Protein AF-A0A3M7P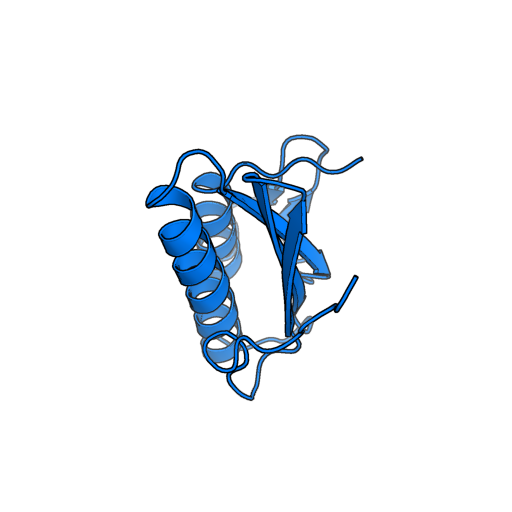Y59-F1 (afdb_monomer_lite)

Radius of gyration: 14.27 Å; chains: 1; bounding box: 36×23×37 Å

pLDDT: mean 80.13, std 15.94, range [32.03, 93.19]

InterPro domains:
  IPR036691 Endonuclease/exonuclease/phosphatase superfamily [G3DSA:3.60.10.10] (4-110)
  IPR036691 Endonuclease/exonuclease/phosphatase superfamily [SSF56219] (18-108)

Secondary structure (DSSP, 8-state):
-------TTT--TTSEEEEEEEEETTEEEEEEEEE--TT--HHHHHHHHHHHHHHHHHHHT-TTEEEEEEEE---TTEEEETTEEEESTT--HHHHHHHHHHTTS-----

Structure (mmCIF, N/CA/C/O backbone):
data_AF-A0A3M7PY59-F1
#
_entry.id   AF-A0A3M7PY59-F1
#
loop_
_atom_site.group_PDB
_atom_site.id
_atom_site.type_symbol
_atom_site.label_atom_id
_atom_site.label_alt_id
_atom_site.label_comp_id
_atom_site.label_asym_id
_atom_site.label_entity_id
_atom_site.label_seq_id
_atom_site.pdbx_PDB_ins_code
_atom_site.Cartn_x
_atom_site.Cartn_y
_atom_site.Cartn_z
_atom_site.occupancy
_atom_site.B_iso_or_equiv
_atom_site.auth_seq_id
_atom_site.auth_comp_id
_atom_site.auth_asym_id
_atom_site.auth_atom_id
_atom_site.pdbx_PDB_model_num
ATOM 1 N N . MET A 1 1 ? -17.083 -12.922 20.149 1.00 38.75 1 MET A N 1
ATOM 2 C CA . MET A 1 1 ? -16.761 -11.663 19.448 1.00 38.75 1 MET A CA 1
ATOM 3 C C . MET A 1 1 ? -16.833 -11.986 17.967 1.00 38.75 1 MET A C 1
ATOM 5 O O . MET A 1 1 ? -16.174 -12.931 17.554 1.00 38.75 1 MET A O 1
ATOM 9 N N . CYS A 1 2 ? -17.758 -11.371 17.233 1.00 36.16 2 CYS A N 1
ATOM 10 C CA . CYS A 1 2 ? -18.011 -11.713 15.833 1.00 36.16 2 CYS A CA 1
ATOM 11 C C . CYS A 1 2 ? -16.985 -10.976 14.964 1.00 36.16 2 CYS A C 1
ATOM 13 O O . CYS A 1 2 ? -16.895 -9.754 15.059 1.00 36.16 2 CYS A O 1
ATOM 15 N N . PHE A 1 3 ? -16.197 -11.704 14.174 1.00 45.12 3 PHE A N 1
ATOM 16 C CA . PHE A 1 3 ? -15.314 -11.109 13.175 1.00 45.12 3 PHE A CA 1
ATOM 17 C C . PHE A 1 3 ? -16.118 -10.987 11.888 1.00 45.12 3 PHE A C 1
ATOM 19 O O . PHE A 1 3 ? -16.362 -11.985 11.213 1.00 45.12 3 PHE A O 1
ATOM 26 N N . GLU A 1 4 ? -16.589 -9.787 11.577 1.00 43.09 4 GLU A N 1
ATOM 27 C CA . GLU A 1 4 ? -17.237 -9.532 10.298 1.00 43.09 4 GLU A CA 1
ATOM 28 C C . GLU A 1 4 ? -16.184 -9.006 9.321 1.00 43.09 4 GLU A C 1
ATOM 30 O O . GLU A 1 4 ? -15.730 -7.867 9.414 1.00 43.09 4 GLU A O 1
ATOM 35 N N . VAL A 1 5 ? -15.753 -9.872 8.404 1.00 52.47 5 VAL A N 1
ATOM 36 C CA . VAL A 1 5 ? -15.004 -9.475 7.210 1.00 52.47 5 VAL A CA 1
ATOM 37 C C . VAL A 1 5 ? -16.038 -9.232 6.129 1.00 52.47 5 VAL A C 1
ATOM 39 O O . VAL A 1 5 ? -16.534 -10.192 5.557 1.00 52.47 5 VAL A O 1
ATOM 42 N N . ASN A 1 6 ? -16.401 -7.974 5.893 1.00 50.97 6 ASN A N 1
ATOM 43 C CA . ASN A 1 6 ? -17.126 -7.556 4.695 1.00 50.97 6 ASN A CA 1
ATOM 44 C C . ASN A 1 6 ? -17.033 -6.032 4.548 1.00 50.97 6 ASN A C 1
ATOM 46 O O . ASN A 1 6 ? -17.927 -5.306 4.971 1.00 50.97 6 ASN A O 1
ATOM 50 N N . GLU A 1 7 ? -15.982 -5.532 3.899 1.00 53.53 7 GLU A N 1
ATOM 51 C CA . GLU A 1 7 ? -16.126 -4.290 3.134 1.00 53.53 7 GLU A CA 1
ATOM 52 C C . GLU A 1 7 ? -16.007 -4.613 1.646 1.00 53.53 7 GLU A C 1
ATOM 54 O O . GLU A 1 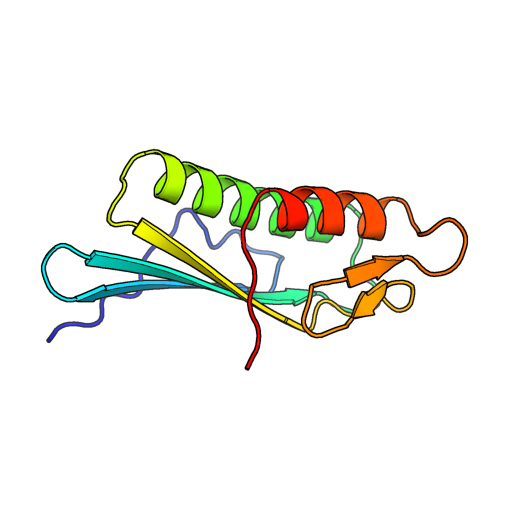7 ? -14.941 -4.543 1.043 1.00 53.53 7 GLU A O 1
ATOM 59 N N . ALA A 1 8 ? -17.153 -4.938 1.039 1.00 52.88 8 ALA A N 1
ATOM 60 C CA . ALA A 1 8 ? -17.299 -5.127 -0.405 1.00 52.88 8 ALA A CA 1
ATOM 61 C C . ALA A 1 8 ? -16.858 -3.895 -1.230 1.00 52.88 8 ALA A C 1
ATOM 63 O O . ALA A 1 8 ? -16.653 -4.005 -2.433 1.00 52.88 8 ALA A O 1
ATOM 64 N N . ALA A 1 9 ? -16.698 -2.726 -0.597 1.00 55.81 9 ALA A N 1
ATOM 65 C CA . ALA A 1 9 ? -16.249 -1.488 -1.233 1.00 55.81 9 ALA A CA 1
ATOM 66 C C . ALA A 1 9 ? -14.726 -1.417 -1.473 1.00 55.81 9 ALA A C 1
ATOM 68 O O . ALA A 1 9 ? -14.282 -0.619 -2.296 1.00 55.81 9 ALA A O 1
ATOM 69 N N . LEU A 1 10 ? -13.931 -2.234 -0.771 1.00 54.31 10 LEU A N 1
ATOM 70 C CA . LEU A 1 10 ? -12.465 -2.254 -0.869 1.00 54.31 10 LEU A CA 1
ATOM 71 C C . LEU A 1 10 ? -11.928 -3.405 -1.739 1.00 54.31 10 LEU A C 1
ATOM 73 O O . LEU A 1 10 ? -10.745 -3.430 -2.073 1.00 54.31 10 LEU A O 1
ATOM 77 N N . SER A 1 11 ? -12.794 -4.347 -2.115 1.00 54.19 11 SER A N 1
ATOM 78 C CA . SER A 1 11 ? -12.456 -5.563 -2.859 1.00 54.19 11 SER A CA 1
ATOM 79 C C . SER A 1 11 ? -12.946 -5.472 -4.307 1.00 54.19 11 SER A C 1
ATOM 81 O O . SER A 1 11 ? -13.887 -6.160 -4.696 1.00 54.19 11 SER A O 1
ATOM 83 N N . ASP A 1 12 ? -12.326 -4.600 -5.105 1.00 55.53 12 ASP A N 1
ATOM 84 C CA . ASP A 1 12 ? -12.487 -4.619 -6.565 1.00 55.53 12 ASP A CA 1
ATOM 85 C C . ASP A 1 12 ? -11.474 -5.597 -7.200 1.00 55.53 12 ASP A C 1
ATOM 87 O O . ASP A 1 12 ? -10.398 -5.854 -6.666 1.00 55.53 12 ASP A O 1
ATOM 91 N N . THR A 1 13 ? -11.868 -6.196 -8.317 1.00 64.94 13 THR A N 1
ATOM 92 C CA . THR A 1 13 ? -11.687 -7.625 -8.643 1.00 64.94 13 THR A CA 1
ATOM 93 C C . THR A 1 13 ? -10.352 -8.057 -9.273 1.00 64.94 13 THR A C 1
ATOM 95 O O . THR A 1 13 ? -10.213 -9.234 -9.610 1.00 64.94 13 THR A O 1
ATOM 98 N N . ARG A 1 14 ? -9.363 -7.167 -9.443 1.00 75.62 14 ARG A N 1
ATOM 99 C CA . ARG A 1 14 ? -8.092 -7.501 -10.134 1.00 75.62 14 ARG A CA 1
ATOM 100 C C . ARG A 1 14 ? -6.838 -7.409 -9.281 1.00 75.62 14 ARG A C 1
ATOM 102 O O . ARG A 1 14 ? -5.825 -8.015 -9.625 1.00 75.62 14 ARG A O 1
ATOM 109 N N . SER A 1 15 ? -6.891 -6.654 -8.196 1.00 82.88 15 SER A N 1
ATOM 110 C CA . SER A 1 15 ? -5.797 -6.537 -7.239 1.00 82.88 15 SER A CA 1
ATOM 111 C C . SER A 1 15 ? -5.965 -7.584 -6.139 1.00 82.88 15 SER A C 1
ATOM 113 O O . SER A 1 15 ? -7.048 -7.767 -5.586 1.00 82.88 15 SER A O 1
ATOM 115 N N . GLU A 1 16 ? -4.885 -8.289 -5.814 1.00 89.31 16 GLU A N 1
ATOM 116 C CA . GLU A 1 16 ? -4.880 -9.275 -4.736 1.00 89.31 16 GLU A CA 1
ATOM 117 C C . GLU A 1 16 ? -4.797 -8.546 -3.393 1.00 89.31 16 GLU A C 1
ATOM 119 O O . GLU A 1 16 ? -3.722 -8.173 -2.929 1.00 89.31 16 GLU A O 1
ATOM 124 N N . GLN A 1 17 ? -5.949 -8.285 -2.778 1.00 89.00 17 GLN A N 1
ATOM 125 C CA . GLN A 1 17 ? -6.022 -7.553 -1.517 1.00 89.00 17 GLN A CA 1
ATOM 126 C C . GLN A 1 17 ? -7.156 -8.044 -0.621 1.00 89.00 17 GLN A C 1
ATOM 128 O O . GLN A 1 17 ? -8.236 -8.406 -1.086 1.00 89.00 17 GLN A O 1
ATOM 133 N N . VAL A 1 18 ? -6.916 -8.009 0.687 1.00 89.44 18 VAL A N 1
ATOM 134 C CA . VAL A 1 18 ? -7.912 -8.282 1.725 1.00 89.44 18 VAL A CA 1
ATOM 135 C C . VAL A 1 18 ? -7.943 -7.111 2.686 1.00 89.44 18 VAL A C 1
ATOM 137 O O . VAL A 1 18 ? -6.902 -6.653 3.153 1.00 89.44 18 VAL A O 1
ATOM 140 N N . TRP A 1 19 ? -9.152 -6.667 3.008 1.00 89.50 19 TRP A N 1
ATOM 141 C CA . TRP A 1 19 ? -9.388 -5.595 3.959 1.00 89.50 19 TRP A CA 1
ATOM 142 C C . TRP A 1 19 ? -10.286 -6.081 5.087 1.00 89.50 19 TRP A C 1
ATOM 144 O O . TRP A 1 19 ? -11.278 -6.776 4.855 1.00 89.50 19 TRP A O 1
ATOM 154 N N . CYS A 1 20 ? -9.949 -5.717 6.318 1.00 87.38 20 CYS A N 1
ATOM 155 C CA . CYS A 1 20 ? -10.794 -5.975 7.473 1.00 87.38 20 CYS A CA 1
ATOM 156 C C . CYS A 1 20 ? -10.778 -4.798 8.447 1.00 87.38 20 CYS A C 1
ATOM 158 O O . CYS A 1 20 ? -9.852 -3.989 8.473 1.00 87.38 20 CYS A O 1
ATOM 160 N N . ASN A 1 21 ? -11.832 -4.705 9.252 1.00 88.94 21 ASN A N 1
ATOM 161 C CA . ASN A 1 21 ? -11.940 -3.718 10.313 1.00 88.94 21 ASN A CA 1
ATOM 162 C C . ASN A 1 21 ? -11.910 -4.435 11.664 1.00 88.94 21 ASN A C 1
ATOM 164 O O . ASN A 1 21 ? -12.831 -5.179 12.005 1.00 88.94 21 ASN A O 1
ATOM 168 N N . ILE A 1 22 ? -10.847 -4.210 12.430 1.00 88.12 22 ILE A N 1
ATOM 169 C CA . ILE A 1 22 ? -10.673 -4.760 13.770 1.00 88.12 22 ILE A CA 1
ATOM 170 C C . ILE A 1 22 ? -11.180 -3.721 14.764 1.00 88.12 22 ILE A C 1
ATOM 172 O O . ILE A 1 22 ? -10.583 -2.659 14.909 1.00 88.12 22 ILE A O 1
ATOM 176 N N . LYS A 1 23 ? -12.273 -4.026 15.465 1.00 88.81 23 LYS A N 1
ATOM 177 C CA . LYS A 1 23 ? -12.849 -3.146 16.490 1.00 88.81 23 LYS A CA 1
ATOM 178 C C . LYS A 1 23 ? -12.517 -3.650 17.889 1.00 88.81 23 LYS A C 1
ATOM 180 O O . LYS A 1 23 ? -12.697 -4.835 18.175 1.00 88.81 23 LYS A O 1
ATOM 185 N N . PHE A 1 24 ? -12.094 -2.744 18.762 1.00 84.81 24 PHE A N 1
ATOM 186 C CA . PHE A 1 24 ? -11.859 -3.008 20.175 1.00 84.81 24 PHE A CA 1
ATOM 187 C C . PHE A 1 24 ? -12.373 -1.830 21.011 1.00 84.81 24 PHE A C 1
ATOM 189 O O . PHE A 1 24 ? -11.773 -0.760 21.029 1.00 84.81 24 PHE A O 1
ATOM 196 N N . ASN A 1 25 ? -13.486 -2.040 21.720 1.00 88.94 25 ASN A N 1
ATOM 197 C CA . ASN A 1 25 ? -14.261 -0.969 22.360 1.00 88.94 25 ASN A CA 1
ATOM 198 C C . ASN A 1 25 ? -14.656 0.112 21.334 1.00 88.94 25 ASN A C 1
ATOM 200 O O . ASN A 1 25 ? -15.193 -0.226 20.279 1.00 88.94 25 ASN A O 1
ATOM 204 N N . ASP A 1 26 ? -14.383 1.380 21.643 1.00 87.44 26 ASP A N 1
ATOM 205 C CA . ASP A 1 26 ? -14.661 2.529 20.776 1.00 87.44 26 ASP A CA 1
ATOM 206 C C . ASP A 1 26 ? -13.550 2.784 19.742 1.00 87.44 26 ASP A C 1
ATOM 208 O O . ASP A 1 26 ? -13.702 3.636 18.870 1.00 87.44 26 ASP A O 1
ATOM 212 N N . GLU A 1 27 ? -12.453 2.023 19.807 1.00 87.88 27 GLU A N 1
ATOM 213 C CA . GLU A 1 27 ? -11.321 2.110 18.889 1.00 87.88 27 GLU A CA 1
ATOM 214 C C . GLU A 1 27 ? -11.438 1.083 17.760 1.00 87.88 27 GLU A C 1
ATOM 216 O O . GLU A 1 27 ? -11.974 -0.021 17.920 1.00 87.88 27 GLU A O 1
ATOM 221 N N . SER A 1 28 ? -10.908 1.430 16.590 1.00 89.50 28 SER A N 1
ATOM 222 C CA . SER A 1 28 ? -10.864 0.509 15.460 1.00 89.50 28 SER A CA 1
ATOM 223 C C . SER A 1 28 ? -9.650 0.702 14.562 1.00 89.50 28 SER A C 1
ATOM 225 O O . SER A 1 28 ? -9.105 1.797 14.433 1.00 89.50 28 SER A O 1
ATOM 227 N N . ILE A 1 29 ? -9.223 -0.390 13.934 1.00 89.56 29 ILE A N 1
ATOM 228 C CA . ILE A 1 29 ? -8.101 -0.426 13.002 1.00 89.56 29 ILE A CA 1
ATOM 229 C C . ILE A 1 29 ? -8.599 -1.016 11.688 1.00 89.56 29 ILE A C 1
ATOM 231 O O . ILE A 1 29 ? -9.039 -2.166 11.643 1.00 89.56 29 ILE A O 1
ATOM 235 N N . ILE A 1 30 ? -8.504 -0.237 10.614 1.00 89.88 30 ILE A N 1
ATOM 236 C CA . ILE A 1 30 ? -8.666 -0.745 9.255 1.00 89.88 30 ILE A CA 1
ATOM 237 C C . ILE A 1 30 ? -7.336 -1.377 8.854 1.00 89.88 30 ILE A C 1
ATOM 239 O O . ILE A 1 30 ? -6.302 -0.712 8.880 1.00 89.88 30 ILE A O 1
ATOM 243 N N . VAL A 1 31 ? -7.358 -2.658 8.503 1.00 90.19 31 VAL A N 1
ATOM 244 C CA . VAL A 1 31 ? -6.176 -3.416 8.095 1.00 90.19 31 VAL A CA 1
ATOM 245 C C . VAL A 1 31 ? -6.324 -3.825 6.637 1.00 90.19 31 VAL A C 1
ATOM 247 O O . VAL A 1 31 ? -7.297 -4.489 6.282 1.00 90.19 31 VAL A O 1
ATOM 250 N N . GLY A 1 32 ? -5.355 -3.445 5.808 1.00 89.88 32 GLY A N 1
ATOM 251 C CA . GLY A 1 32 ? -5.215 -3.892 4.425 1.00 89.88 32 GLY A CA 1
ATOM 252 C C . GLY A 1 32 ? -4.001 -4.797 4.261 1.00 89.88 32 GLY A C 1
ATOM 253 O O . GLY A 1 32 ? -2.890 -4.404 4.610 1.00 89.88 32 GLY A O 1
ATOM 254 N N . CYS A 1 33 ? -4.200 -5.994 3.715 1.00 90.81 33 CYS A N 1
ATOM 255 C CA . CYS A 1 33 ? -3.134 -6.886 3.268 1.00 90.81 33 CYS A CA 1
ATOM 256 C C . CYS A 1 33 ? -3.154 -6.946 1.739 1.00 90.81 33 CYS A C 1
ATOM 258 O O . CYS A 1 33 ? -4.165 -7.358 1.170 1.00 90.81 33 CYS A O 1
ATOM 260 N N . ILE A 1 34 ? -2.080 -6.511 1.079 1.00 91.31 34 ILE A N 1
ATOM 261 C CA . ILE A 1 34 ? -2.047 -6.295 -0.374 1.00 91.31 34 ILE A CA 1
ATOM 262 C C . ILE A 1 34 ? -0.852 -7.021 -0.993 1.00 91.31 34 ILE A C 1
ATOM 264 O O . ILE A 1 34 ? 0.290 -6.832 -0.580 1.00 91.31 34 ILE A O 1
ATOM 268 N N . TYR A 1 35 ? -1.106 -7.799 -2.038 1.00 92.19 35 TYR A N 1
ATOM 269 C CA . TYR A 1 35 ? -0.085 -8.320 -2.933 1.00 92.19 35 TYR A CA 1
ATOM 270 C C . TYR A 1 35 ? -0.136 -7.575 -4.271 1.00 92.19 35 TYR A C 1
ATOM 272 O O . TYR A 1 35 ? -1.155 -7.558 -4.964 1.00 92.19 35 TYR A O 1
ATOM 280 N N . ARG A 1 36 ? 0.983 -6.953 -4.653 1.00 93.19 36 ARG A N 1
ATOM 281 C CA . ARG A 1 36 ? 1.189 -6.398 -5.993 1.00 93.19 36 ARG A CA 1
ATOM 282 C C . ARG A 1 36 ? 2.117 -7.339 -6.771 1.00 93.19 36 ARG A C 1
ATOM 284 O O . ARG A 1 36 ? 3.271 -7.501 -6.371 1.00 93.19 36 ARG A O 1
ATOM 291 N N . PRO A 1 37 ? 1.682 -7.898 -7.912 1.00 92.00 37 PRO A N 1
ATOM 292 C CA . PRO A 1 37 ? 2.550 -8.702 -8.767 1.00 92.00 37 PRO A CA 1
ATOM 293 C C . PRO A 1 37 ? 3.772 -7.913 -9.283 1.00 92.00 37 PRO A C 1
ATOM 295 O O . PRO A 1 37 ? 3.662 -6.712 -9.562 1.00 92.00 37 PRO A O 1
ATOM 298 N N . PRO A 1 38 ? 4.930 -8.561 -9.517 1.00 90.50 38 PRO A N 1
ATOM 299 C CA . PRO A 1 38 ? 6.147 -7.889 -9.996 1.00 90.50 38 PRO A CA 1
ATOM 300 C C . PRO A 1 38 ? 5.971 -7.160 -11.338 1.00 90.50 38 PRO A C 1
ATOM 302 O O . PRO A 1 38 ? 6.636 -6.151 -11.589 1.00 90.50 38 PRO A O 1
ATOM 305 N N . PHE A 1 39 ? 5.032 -7.622 -12.168 1.00 89.81 39 PHE A N 1
ATOM 306 C CA . PHE A 1 39 ? 4.712 -7.059 -13.483 1.00 89.81 39 PHE A CA 1
ATOM 307 C C . PHE A 1 39 ? 3.338 -6.371 -13.526 1.00 89.81 39 PHE A C 1
ATOM 309 O O . PHE A 1 39 ? 2.718 -6.318 -14.584 1.00 89.81 39 PHE A O 1
ATOM 316 N N . ALA A 1 40 ? 2.853 -5.859 -12.389 1.00 90.38 40 ALA A N 1
ATOM 317 C CA . ALA A 1 40 ? 1.581 -5.142 -12.324 1.00 90.38 40 ALA A CA 1
ATOM 318 C C . ALA A 1 40 ? 1.556 -3.919 -13.259 1.00 90.38 40 ALA A C 1
ATOM 320 O O . ALA A 1 40 ? 2.470 -3.081 -13.232 1.00 90.38 40 ALA A O 1
ATOM 321 N N . ASP A 1 41 ? 0.491 -3.822 -14.054 1.00 92.25 41 ASP A N 1
ATOM 322 C CA . ASP A 1 41 ? 0.233 -2.710 -14.965 1.00 92.25 41 ASP A CA 1
ATOM 323 C C . ASP A 1 41 ? -0.254 -1.449 -14.228 1.00 92.25 41 ASP A C 1
ATOM 325 O O . ASP A 1 41 ? -0.351 -1.404 -12.997 1.00 92.25 41 ASP A O 1
ATOM 329 N N . CYS A 1 42 ? -0.504 -0.375 -14.983 1.00 90.44 42 CYS A N 1
ATOM 330 C CA . CYS A 1 42 ? -0.975 0.885 -14.415 1.00 90.44 42 CYS A CA 1
ATOM 331 C C . CYS A 1 42 ? -2.319 0.746 -13.694 1.00 90.44 42 CYS A C 1
ATOM 333 O O . CYS A 1 42 ? -2.529 1.433 -12.700 1.00 90.44 42 CYS A O 1
ATOM 335 N N . GLU A 1 43 ? -3.197 -0.145 -14.144 1.00 90.69 43 GLU A N 1
ATOM 336 C CA . GLU A 1 43 ? -4.539 -0.257 -13.596 1.00 90.69 43 GLU A CA 1
ATOM 337 C C . GLU A 1 43 ? -4.530 -0.972 -12.242 1.00 90.69 43 GLU A C 1
ATOM 339 O O . GLU A 1 43 ? -5.153 -0.480 -11.300 1.00 90.69 43 GLU A O 1
ATOM 344 N N . ILE A 1 44 ? -3.736 -2.041 -12.092 1.00 90.81 44 ILE A N 1
ATOM 345 C CA . ILE A 1 44 ? -3.500 -2.687 -10.788 1.00 90.81 44 ILE A CA 1
ATOM 346 C C . ILE A 1 44 ? -2.896 -1.680 -9.796 1.00 90.81 44 ILE A C 1
ATOM 348 O O . ILE A 1 44 ? -3.325 -1.611 -8.643 1.00 90.81 44 ILE A O 1
ATOM 352 N N . ASN A 1 45 ? -1.932 -0.858 -10.233 1.00 91.56 45 ASN A N 1
ATOM 353 C CA . ASN A 1 45 ? -1.346 0.181 -9.374 1.00 91.56 45 ASN A CA 1
ATOM 354 C C . ASN A 1 45 ? -2.397 1.209 -8.932 1.00 91.56 45 ASN A C 1
ATOM 356 O O . ASN A 1 45 ? -2.457 1.563 -7.755 1.00 91.56 45 ASN A O 1
ATOM 360 N N . SER A 1 46 ? -3.239 1.674 -9.858 1.00 90.50 46 SER A N 1
ATOM 361 C CA . SER A 1 46 ? -4.305 2.628 -9.555 1.00 90.50 46 SER A CA 1
ATOM 362 C C . SER A 1 46 ? -5.358 2.046 -8.610 1.00 90.50 46 SER A C 1
ATOM 364 O O . SER A 1 46 ? -5.830 2.757 -7.726 1.00 90.50 46 SER A O 1
ATOM 366 N N . GLU A 1 47 ? -5.714 0.767 -8.745 1.00 90.25 47 GLU A N 1
ATOM 367 C CA . GLU A 1 47 ? -6.650 0.098 -7.835 1.00 90.25 47 GLU A CA 1
ATOM 368 C C . GLU A 1 47 ? -6.109 0.006 -6.407 1.00 90.25 47 GLU A C 1
ATOM 370 O O . GLU A 1 47 ? -6.827 0.356 -5.469 1.00 90.25 47 GLU A O 1
ATOM 375 N N . ILE A 1 48 ? -4.843 -0.396 -6.252 1.00 91.31 48 ILE A N 1
ATOM 376 C CA . ILE A 1 48 ? -4.153 -0.445 -4.954 1.00 91.31 48 ILE A CA 1
ATOM 377 C C . ILE A 1 48 ? -4.088 0.958 -4.335 1.00 91.31 48 ILE A C 1
ATOM 379 O O . ILE A 1 48 ? -4.430 1.153 -3.170 1.00 91.31 48 ILE A O 1
ATOM 383 N N . ASN A 1 49 ? -3.710 1.972 -5.116 1.00 91.00 49 ASN A N 1
ATOM 384 C CA . ASN A 1 49 ? -3.658 3.352 -4.630 1.00 91.00 49 ASN A CA 1
ATOM 385 C C . ASN A 1 49 ? -5.046 3.864 -4.210 1.00 91.00 49 ASN A C 1
ATOM 387 O O . ASN A 1 49 ? -5.175 4.567 -3.205 1.00 91.00 49 ASN A O 1
ATOM 391 N N . ARG A 1 50 ? -6.097 3.494 -4.953 1.00 89.75 50 ARG A N 1
ATOM 392 C CA . ARG A 1 50 ? -7.486 3.863 -4.658 1.00 89.75 50 ARG A CA 1
ATOM 393 C C . ARG A 1 50 ? -7.988 3.210 -3.371 1.00 89.75 50 ARG A C 1
ATOM 395 O O . ARG A 1 50 ? -8.622 3.907 -2.581 1.00 89.75 50 ARG A O 1
ATOM 402 N N . SER A 1 51 ? -7.711 1.924 -3.141 1.00 90.06 51 SER A N 1
ATOM 403 C CA . SER A 1 51 ? -8.147 1.228 -1.920 1.00 90.06 51 SER A CA 1
ATOM 404 C C . SER A 1 51 ? -7.463 1.797 -0.675 1.00 90.06 51 SER A C 1
ATOM 406 O O . SER A 1 51 ? -8.145 2.136 0.292 1.00 90.06 51 SER A O 1
ATOM 408 N N . ILE A 1 52 ? -6.148 2.037 -0.735 1.00 90.06 52 ILE A N 1
ATOM 409 C CA . ILE A 1 52 ? -5.401 2.691 0.352 1.00 90.06 52 ILE A CA 1
ATOM 410 C C . ILE A 1 52 ? -5.918 4.115 0.592 1.00 90.06 52 ILE A C 1
ATOM 412 O O . ILE A 1 52 ? -6.136 4.513 1.736 1.00 90.06 52 ILE A O 1
ATOM 416 N N . GLY A 1 53 ? -6.155 4.886 -0.475 1.00 88.06 53 GLY A N 1
ATOM 417 C CA . GLY A 1 53 ? -6.697 6.241 -0.374 1.00 88.06 53 GLY A CA 1
ATOM 418 C C . GLY A 1 53 ? -8.093 6.285 0.257 1.00 88.06 53 GLY A C 1
ATOM 419 O O . GLY A 1 53 ? -8.369 7.155 1.084 1.00 88.06 53 GLY A O 1
ATOM 420 N N . TYR A 1 54 ? -8.960 5.330 -0.081 1.00 87.00 54 TYR A N 1
ATOM 421 C CA . TYR A 1 54 ? -10.289 5.214 0.518 1.00 87.00 54 TYR A CA 1
ATOM 422 C C . TYR A 1 54 ? -10.213 4.831 2.002 1.00 87.00 54 TYR A C 1
ATOM 424 O O . TYR A 1 54 ? -10.843 5.487 2.831 1.00 87.00 54 TYR A O 1
ATOM 432 N N . ALA A 1 55 ? -9.385 3.843 2.357 1.00 87.00 55 ALA A N 1
ATOM 433 C CA . ALA A 1 55 ? -9.169 3.443 3.748 1.00 87.00 55 ALA A CA 1
ATOM 434 C C . ALA A 1 55 ? -8.615 4.602 4.601 1.00 87.00 55 ALA A C 1
ATOM 436 O O . ALA A 1 55 ? -9.105 4.863 5.699 1.00 87.00 55 ALA A O 1
ATOM 437 N N . SER A 1 56 ? -7.668 5.368 4.053 1.00 87.19 56 SER A N 1
ATOM 438 C CA . SER A 1 56 ? -7.139 6.595 4.663 1.00 87.19 56 SER A CA 1
ATOM 439 C C . SER A 1 56 ? -8.237 7.624 4.947 1.00 87.19 56 SER A C 1
ATOM 441 O O . SER A 1 56 ? -8.340 8.154 6.055 1.00 87.19 56 SER A O 1
ATOM 443 N N . HIS A 1 57 ? -9.114 7.864 3.968 1.00 85.06 57 HIS A N 1
ATOM 444 C CA . HIS A 1 57 ? -10.253 8.768 4.120 1.00 85.06 57 HIS A CA 1
ATOM 445 C C . HIS A 1 57 ? -11.250 8.286 5.191 1.00 85.06 57 HIS A C 1
ATOM 447 O O . HIS A 1 57 ? -11.796 9.091 5.945 1.00 85.06 57 HIS A O 1
ATOM 453 N N . LEU A 1 58 ? -11.487 6.975 5.307 1.00 83.94 58 LEU A N 1
ATOM 454 C CA . LEU A 1 58 ? -12.333 6.433 6.374 1.00 83.94 58 LEU A CA 1
ATOM 455 C C . LEU A 1 58 ? -11.744 6.700 7.765 1.00 83.94 58 LEU A C 1
ATOM 457 O O . LEU A 1 58 ? -12.506 7.002 8.690 1.00 83.94 58 LEU A O 1
ATOM 461 N N . CYS A 1 59 ? -10.419 6.634 7.911 1.00 84.44 59 CYS A N 1
ATOM 462 C CA . CYS A 1 59 ? -9.730 6.939 9.165 1.00 84.44 59 CYS A CA 1
ATOM 463 C C . CYS A 1 59 ? -9.704 8.440 9.480 1.00 84.44 59 CYS A C 1
ATOM 465 O O . CYS A 1 59 ? -9.903 8.814 10.629 1.00 84.44 59 CYS A O 1
ATOM 467 N N . SER A 1 60 ? -9.560 9.324 8.487 1.00 80.25 60 SER A N 1
ATOM 468 C CA . SER A 1 60 ? -9.514 10.777 8.737 1.00 80.25 60 SER A CA 1
ATOM 469 C C . SER A 1 60 ? -10.823 11.356 9.295 1.00 80.25 60 SER A C 1
ATOM 471 O O . SER A 1 60 ? -10.818 12.415 9.920 1.00 80.25 60 SER A O 1
ATOM 473 N N . SER A 1 61 ? -11.942 10.649 9.113 1.00 77.12 61 SER A N 1
ATOM 474 C CA . SER A 1 61 ? -13.264 11.046 9.614 1.00 77.12 61 SER A CA 1
ATOM 475 C C . SER A 1 61 ? -13.499 10.789 11.113 1.00 77.12 61 SER A C 1
ATOM 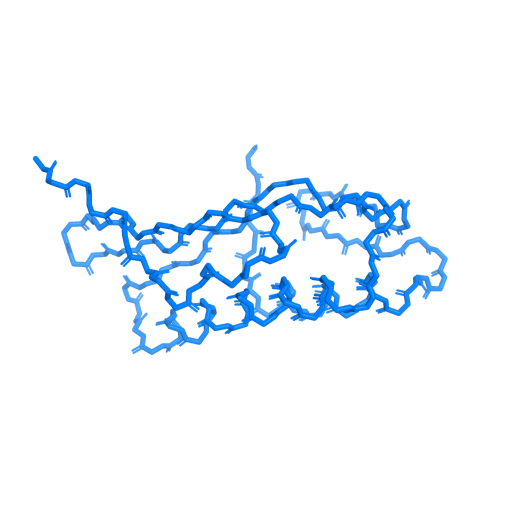477 O O . SER A 1 61 ? -14.527 11.211 11.644 1.00 77.12 61 SER A O 1
ATOM 479 N N . SER A 1 62 ? -12.595 10.088 11.811 1.00 76.38 62 SER A N 1
ATOM 480 C CA . SER A 1 62 ? -12.765 9.726 13.224 1.00 76.38 62 SER A CA 1
ATOM 481 C C . SER A 1 62 ? -11.421 9.532 13.923 1.00 76.38 62 SER A C 1
ATOM 483 O O . SER A 1 62 ? -10.593 8.749 13.475 1.00 76.38 62 SER A O 1
ATOM 485 N N . SER A 1 63 ? -11.225 10.186 15.070 1.00 75.50 63 SER A N 1
ATOM 486 C CA . SER A 1 63 ? -9.993 10.061 15.863 1.00 75.50 63 SER A CA 1
ATOM 487 C C . SER A 1 63 ? -9.751 8.660 16.432 1.00 75.50 63 SER A C 1
ATOM 489 O O . SER A 1 63 ? -8.621 8.355 16.789 1.00 75.50 63 SER A O 1
ATOM 491 N N . SER A 1 64 ? -10.787 7.819 16.501 1.00 81.12 64 SER A N 1
ATOM 492 C CA . SER A 1 64 ? -10.720 6.446 17.026 1.00 81.12 64 SER A CA 1
ATOM 493 C C . SER A 1 64 ? -10.551 5.394 15.921 1.00 81.12 64 SER A C 1
ATOM 495 O O . SER A 1 64 ? -10.951 4.233 16.054 1.00 81.12 64 SER A O 1
ATOM 497 N N . LYS A 1 65 ? -10.022 5.815 14.765 1.00 83.88 65 LYS A N 1
ATOM 498 C CA . LYS A 1 65 ? -9.743 4.954 13.614 1.00 83.88 65 LYS A CA 1
ATOM 499 C C . LYS A 1 65 ? -8.289 5.079 13.197 1.00 83.88 65 LYS A C 1
ATOM 501 O O . LYS A 1 65 ? -7.841 6.144 12.788 1.00 83.88 65 LYS A O 1
ATOM 506 N N . SER A 1 66 ? -7.583 3.958 13.214 1.00 88.25 66 SER A N 1
ATOM 507 C CA . SER A 1 66 ? -6.223 3.843 12.683 1.00 88.25 66 SER A CA 1
ATOM 508 C C . SER A 1 66 ? -6.204 3.017 11.397 1.00 88.25 66 SER A C 1
ATOM 510 O O . SER A 1 66 ? -7.111 2.219 11.156 1.00 88.25 66 SER A O 1
ATOM 512 N N . LEU A 1 67 ? -5.171 3.204 10.574 1.00 87.81 67 LEU A N 1
ATOM 513 C CA . LEU A 1 67 ? -4.955 2.461 9.332 1.00 87.81 67 LEU A CA 1
ATOM 514 C C . LEU A 1 67 ? -3.641 1.683 9.418 1.00 87.81 67 LEU A C 1
ATOM 516 O O . LEU A 1 67 ? -2.604 2.261 9.727 1.00 87.81 67 LEU A O 1
ATOM 520 N N . LEU A 1 68 ? -3.687 0.395 9.092 1.00 88.50 68 LEU A N 1
ATOM 521 C CA . LEU A 1 68 ? -2.520 -0.458 8.900 1.00 88.50 68 LEU A CA 1
ATOM 522 C C . LEU A 1 68 ? -2.564 -1.037 7.484 1.00 88.50 68 LEU A C 1
ATOM 524 O O . LEU A 1 68 ? -3.540 -1.682 7.109 1.00 88.50 68 LEU A O 1
ATOM 528 N N . VAL A 1 69 ? -1.505 -0.836 6.701 1.00 88.94 69 VAL A N 1
ATOM 529 C CA . VAL A 1 69 ? -1.362 -1.431 5.365 1.00 88.94 69 VAL A CA 1
ATOM 530 C C . VAL A 1 69 ? -0.092 -2.270 5.340 1.00 88.94 69 VAL A C 1
ATOM 532 O O . VAL A 1 69 ? 0.981 -1.798 5.697 1.00 88.94 69 VAL A O 1
ATOM 535 N N . ALA A 1 70 ? -0.201 -3.523 4.926 1.00 89.38 70 ALA A N 1
ATOM 536 C CA . ALA A 1 70 ? 0.919 -4.448 4.862 1.00 89.38 70 ALA A CA 1
ATOM 537 C C . ALA A 1 70 ? 0.817 -5.335 3.620 1.00 89.38 70 ALA A C 1
ATOM 539 O O . ALA A 1 70 ? -0.232 -5.417 2.983 1.00 89.38 70 ALA A O 1
ATOM 540 N N . GLY A 1 71 ? 1.910 -6.015 3.290 1.00 90.31 71 GLY A N 1
ATOM 541 C CA . GLY A 1 71 ? 1.949 -7.007 2.224 1.00 90.31 71 GLY A CA 1
ATOM 542 C C . GLY A 1 71 ? 3.226 -6.930 1.397 1.00 90.31 71 GLY A C 1
ATOM 543 O O . GLY A 1 71 ? 4.224 -6.359 1.836 1.00 90.31 71 GLY A O 1
ATOM 544 N N . ASP A 1 72 ? 3.193 -7.531 0.211 1.00 91.12 72 ASP A N 1
ATOM 545 C CA . ASP A 1 72 ? 4.317 -7.546 -0.724 1.00 91.12 72 ASP A CA 1
ATOM 546 C C . ASP A 1 72 ? 3.966 -6.728 -1.969 1.00 91.12 72 ASP A C 1
ATOM 548 O O . ASP A 1 72 ? 3.122 -7.105 -2.783 1.00 91.12 72 ASP A O 1
ATOM 552 N N . PHE A 1 73 ? 4.632 -5.583 -2.109 1.00 90.38 73 PHE A N 1
ATOM 553 C CA . PHE A 1 73 ? 4.359 -4.629 -3.177 1.00 90.38 73 PHE A CA 1
ATOM 554 C C . PHE A 1 73 ? 5.226 -4.841 -4.434 1.00 90.38 73 PHE A C 1
ATOM 556 O O . PHE A 1 73 ? 5.005 -4.175 -5.448 1.00 90.38 73 PHE A O 1
ATOM 563 N N . ASN A 1 74 ? 6.237 -5.718 -4.397 1.00 92.12 74 ASN A N 1
ATOM 564 C CA . ASN A 1 74 ? 7.153 -5.994 -5.516 1.00 92.12 74 ASN A CA 1
ATOM 565 C C . ASN A 1 74 ? 7.595 -4.755 -6.335 1.00 92.12 74 ASN A C 1
ATOM 567 O O . ASN A 1 74 ? 7.615 -4.774 -7.573 1.00 92.12 74 ASN A O 1
ATOM 571 N N . PHE A 1 75 ? 7.935 -3.647 -5.671 1.00 90.12 75 PHE A N 1
ATOM 572 C CA . PHE A 1 75 ? 8.564 -2.491 -6.314 1.00 90.12 75 PHE A CA 1
ATOM 573 C C . PHE A 1 75 ? 10.096 -2.615 -6.210 1.00 90.12 75 PHE A C 1
ATOM 575 O O . PHE A 1 75 ? 10.657 -2.185 -5.206 1.00 90.12 75 PHE A O 1
ATOM 582 N N . PRO A 1 76 ? 10.800 -3.175 -7.218 1.00 89.56 76 PRO A N 1
ATOM 583 C CA . PRO A 1 76 ? 12.254 -3.391 -7.175 1.00 89.56 76 PRO A CA 1
ATOM 584 C C . PRO A 1 76 ? 13.089 -2.119 -7.003 1.00 89.56 76 PRO A C 1
ATOM 586 O O . PRO A 1 76 ? 14.246 -2.191 -6.606 1.00 89.56 76 PRO A O 1
ATOM 589 N N . ASP A 1 77 ? 12.532 -0.960 -7.343 1.00 91.81 77 ASP A N 1
ATOM 590 C CA . ASP A 1 77 ? 13.192 0.331 -7.217 1.00 91.81 77 ASP A CA 1
ATOM 591 C C . ASP A 1 77 ? 12.900 1.035 -5.887 1.00 91.81 77 ASP A C 1
ATOM 593 O O . ASP A 1 77 ? 13.478 2.095 -5.663 1.00 91.81 77 ASP A O 1
ATOM 597 N N . ILE A 1 78 ? 12.070 0.469 -5.001 1.00 90.81 78 ILE A N 1
ATOM 598 C CA . ILE A 1 78 ? 11.866 0.975 -3.637 1.00 90.81 78 ILE A CA 1
ATOM 599 C C . ILE A 1 78 ? 12.775 0.212 -2.671 1.00 90.81 78 ILE A C 1
ATOM 601 O O . ILE A 1 78 ? 12.686 -1.005 -2.535 1.00 90.81 78 ILE A O 1
ATOM 605 N N . SER A 1 79 ? 13.620 0.953 -1.961 1.00 87.75 79 SER A N 1
ATOM 606 C CA . SER A 1 79 ? 14.337 0.462 -0.791 1.00 87.75 79 SER A CA 1
ATOM 607 C C . SER A 1 79 ? 13.478 0.698 0.446 1.00 87.75 79 SER A C 1
ATOM 609 O O . SER A 1 79 ? 13.209 1.847 0.800 1.00 87.75 79 SER A O 1
ATOM 611 N N . TRP A 1 80 ? 13.058 -0.384 1.096 1.00 83.88 80 TRP A N 1
ATOM 612 C CA . TRP A 1 80 ? 12.288 -0.348 2.338 1.00 83.88 80 TRP A CA 1
ATOM 613 C C . TRP A 1 80 ? 13.218 -0.264 3.557 1.00 83.88 80 TRP A C 1
ATOM 615 O O . TRP A 1 80 ? 14.230 -0.962 3.620 1.00 83.88 80 TRP A O 1
ATOM 625 N N . SER A 1 81 ? 12.879 0.588 4.520 1.00 81.94 81 SER A N 1
ATOM 626 C CA . SER A 1 81 ? 13.480 0.686 5.853 1.00 81.94 81 SER A CA 1
ATOM 627 C C . SER A 1 81 ? 12.377 0.714 6.919 1.00 81.94 81 SER A C 1
ATOM 629 O O . SER A 1 81 ? 11.190 0.715 6.593 1.00 81.94 81 SER A O 1
ATOM 631 N N . GLN A 1 82 ? 12.753 0.751 8.201 1.00 73.25 82 GLN A N 1
ATOM 632 C CA . GLN A 1 82 ? 11.774 0.839 9.295 1.00 73.25 82 GLN A CA 1
ATOM 633 C C . GLN A 1 82 ? 10.945 2.131 9.269 1.00 73.25 82 GLN A C 1
ATOM 635 O O . GLN A 1 82 ? 9.824 2.145 9.770 1.00 73.25 82 GLN A O 1
ATOM 640 N N . ASP A 1 83 ? 11.470 3.183 8.639 1.00 71.94 83 ASP A N 1
ATOM 641 C CA . ASP A 1 83 ? 10.827 4.496 8.550 1.00 71.94 83 ASP A CA 1
ATOM 642 C C . ASP A 1 83 ? 10.025 4.683 7.246 1.00 71.94 83 ASP A C 1
ATOM 644 O O . ASP A 1 83 ? 9.516 5.771 6.977 1.00 71.94 83 ASP A O 1
ATOM 648 N N . GLY A 1 84 ? 9.925 3.643 6.408 1.00 77.25 84 GLY A N 1
ATOM 649 C CA . GLY A 1 84 ? 9.179 3.663 5.149 1.00 77.25 84 GLY A CA 1
ATOM 650 C C . GLY A 1 84 ? 10.023 3.311 3.924 1.00 77.25 84 GLY A C 1
ATOM 651 O O . GLY A 1 84 ? 11.041 2.632 4.011 1.00 77.25 84 GLY A O 1
ATOM 652 N N . GLY A 1 85 ? 9.566 3.728 2.743 1.00 84.75 85 GLY A N 1
ATOM 653 C CA . GLY A 1 85 ? 10.213 3.405 1.470 1.00 84.75 85 GLY A CA 1
ATOM 654 C C . GLY A 1 85 ? 10.805 4.629 0.778 1.00 84.75 85 GLY A C 1
ATOM 655 O O . GLY A 1 85 ? 10.186 5.691 0.733 1.00 84.75 85 GLY A O 1
ATOM 656 N N . LEU A 1 86 ? 11.986 4.469 0.182 1.00 86.75 86 LEU A N 1
ATOM 657 C CA . LEU A 1 86 ? 12.610 5.468 -0.688 1.00 86.75 86 LEU A CA 1
ATOM 658 C C . LEU A 1 86 ? 12.924 4.852 -2.048 1.00 86.75 86 LEU A C 1
ATOM 660 O O . LEU A 1 86 ? 13.467 3.752 -2.133 1.00 86.75 86 LEU A O 1
ATOM 664 N N . CYS A 1 87 ? 12.610 5.566 -3.128 1.00 88.62 87 CYS A N 1
ATOM 665 C CA . CYS A 1 87 ? 13.018 5.134 -4.460 1.00 88.62 87 CYS A CA 1
ATOM 666 C C . CYS A 1 87 ? 14.540 5.259 -4.630 1.00 88.62 87 CYS A C 1
ATOM 668 O O . CYS A 1 87 ? 15.138 6.282 -4.302 1.00 88.62 87 CYS A O 1
ATOM 670 N N . THR A 1 88 ? 15.160 4.237 -5.208 1.00 80.81 88 THR A N 1
ATOM 671 C CA . THR A 1 88 ? 16.544 4.280 -5.682 1.00 80.81 88 THR A CA 1
ATOM 672 C C . THR A 1 88 ? 16.616 5.045 -7.011 1.00 80.81 88 THR A C 1
ATOM 674 O O . THR A 1 88 ? 15.720 4.960 -7.858 1.00 80.81 88 THR A O 1
ATOM 677 N N . ASN A 1 89 ? 17.694 5.805 -7.228 1.00 78.81 89 ASN A N 1
ATOM 678 C CA . ASN A 1 89 ? 17.869 6.660 -8.412 1.00 78.81 89 ASN A CA 1
ATOM 679 C C . ASN A 1 89 ? 16.715 7.674 -8.588 1.00 78.81 89 ASN A C 1
ATOM 681 O O . ASN A 1 89 ? 16.354 8.366 -7.642 1.00 78.81 89 ASN A O 1
ATOM 685 N N . LYS A 1 90 ? 16.155 7.807 -9.801 1.00 82.00 90 LYS A N 1
ATOM 686 C CA . LYS A 1 90 ? 15.020 8.707 -10.082 1.00 82.00 90 LYS A CA 1
ATOM 687 C C . LYS A 1 90 ? 13.650 8.111 -9.710 1.00 82.00 90 LYS A C 1
ATOM 689 O O . LYS A 1 90 ? 12.676 8.853 -9.746 1.00 82.00 90 LYS A O 1
ATOM 694 N N . GLY A 1 91 ? 13.580 6.820 -9.356 1.00 85.06 91 GLY A N 1
ATOM 695 C CA . GLY A 1 91 ? 12.327 6.087 -9.133 1.00 85.06 91 GLY A CA 1
ATOM 696 C C . GLY A 1 91 ? 11.469 5.928 -10.394 1.00 85.06 91 GLY A C 1
ATOM 697 O O . GLY A 1 91 ? 11.505 6.745 -11.315 1.00 85.06 91 GLY A O 1
ATOM 698 N N . ARG A 1 92 ? 10.678 4.858 -10.465 1.00 90.44 92 ARG A N 1
ATOM 699 C CA . ARG A 1 92 ? 9.621 4.727 -11.475 1.00 90.44 92 ARG A CA 1
ATOM 700 C C . ARG A 1 92 ? 8.397 5.543 -11.043 1.00 90.44 92 ARG A C 1
ATOM 702 O O . ARG A 1 92 ? 8.115 5.607 -9.846 1.00 90.44 92 ARG A O 1
ATOM 709 N N . PRO A 1 93 ? 7.617 6.111 -11.983 1.00 91.38 93 PRO A N 1
ATOM 710 C CA . PRO A 1 93 ? 6.418 6.882 -11.647 1.00 91.38 93 PRO A CA 1
ATOM 711 C C . PRO A 1 93 ? 5.441 6.144 -10.722 1.00 91.38 93 PRO A C 1
ATOM 713 O O . PRO A 1 93 ? 4.988 6.723 -9.743 1.00 91.38 93 PRO A O 1
ATOM 716 N N . SER A 1 94 ? 5.194 4.851 -10.964 1.00 90.69 94 SER A N 1
ATOM 717 C CA . SER A 1 94 ? 4.317 4.018 -10.126 1.00 90.69 94 SER A CA 1
ATOM 718 C C . SER A 1 94 ? 4.813 3.883 -8.685 1.00 90.69 94 SER A C 1
ATOM 720 O O . SER A 1 94 ? 4.017 3.867 -7.754 1.00 90.69 94 SER A O 1
ATOM 722 N N . SER A 1 95 ? 6.130 3.797 -8.499 1.00 91.94 95 SER A N 1
ATOM 723 C CA . SER A 1 95 ? 6.761 3.665 -7.186 1.00 91.94 95 SER A CA 1
ATOM 724 C C . SER A 1 95 ? 6.663 4.972 -6.404 1.00 91.94 95 SER A C 1
ATOM 726 O O . SER A 1 95 ? 6.328 4.970 -5.225 1.00 91.94 95 SER A O 1
ATOM 728 N N . LEU A 1 96 ? 6.896 6.102 -7.079 1.00 91.25 96 LEU A N 1
ATOM 729 C CA . LEU A 1 96 ? 6.740 7.435 -6.495 1.00 91.25 96 LEU A CA 1
ATOM 730 C C . LEU A 1 96 ? 5.281 7.721 -6.126 1.00 91.25 96 LEU A C 1
ATOM 732 O O . LEU A 1 96 ? 5.010 8.261 -5.058 1.00 91.25 96 LEU A O 1
ATOM 736 N N . GLU A 1 97 ? 4.338 7.354 -6.993 1.00 90.31 97 GLU A N 1
ATOM 737 C CA . GLU A 1 97 ? 2.906 7.494 -6.726 1.00 90.31 97 GLU A CA 1
ATOM 738 C C . GLU A 1 97 ? 2.487 6.660 -5.513 1.00 90.31 97 GLU A C 1
ATOM 740 O O . GLU A 1 97 ? 1.864 7.189 -4.594 1.00 90.31 97 GLU A O 1
ATOM 745 N N . PHE A 1 98 ? 2.907 5.393 -5.467 1.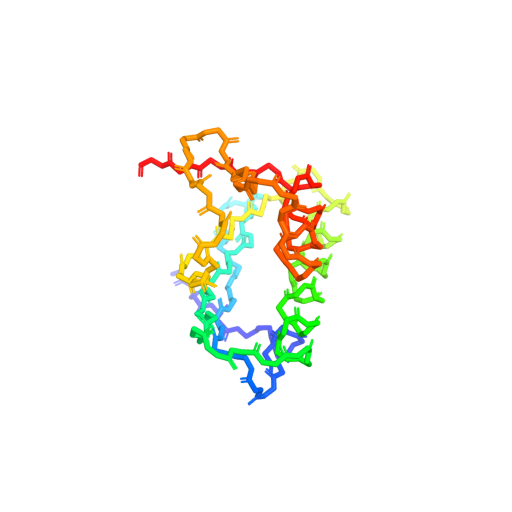00 90.12 98 PHE A N 1
ATOM 746 C CA . PHE A 1 98 ? 2.655 4.507 -4.337 1.00 90.12 98 PHE A CA 1
ATOM 747 C C . PHE A 1 98 ? 3.213 5.076 -3.025 1.00 90.12 98 PHE A C 1
ATOM 749 O O . PHE A 1 98 ? 2.484 5.190 -2.041 1.00 90.12 98 PHE A O 1
ATOM 756 N N . LEU A 1 99 ? 4.472 5.533 -3.014 1.00 89.50 99 LEU A N 1
ATOM 757 C CA . LEU A 1 99 ? 5.075 6.168 -1.837 1.00 89.50 99 LEU A CA 1
ATOM 758 C C . LEU A 1 99 ? 4.371 7.467 -1.434 1.00 89.50 99 LEU A C 1
ATOM 760 O O . LEU A 1 99 ? 4.252 7.733 -0.245 1.00 89.50 99 LEU A O 1
ATOM 764 N N . ASN A 1 100 ? 3.869 8.266 -2.377 1.00 87.56 100 ASN A N 1
ATOM 765 C CA . ASN A 1 100 ? 3.093 9.469 -2.062 1.00 87.56 100 ASN A CA 1
ATOM 766 C C . ASN A 1 100 ? 1.735 9.141 -1.429 1.00 87.56 100 ASN A C 1
ATOM 768 O O . ASN A 1 100 ? 1.246 9.900 -0.590 1.00 87.56 100 ASN A O 1
ATOM 772 N N . ILE A 1 101 ? 1.115 8.029 -1.831 1.00 84.25 101 ILE A N 1
ATOM 773 C CA . ILE A 1 101 ? -0.102 7.518 -1.196 1.00 84.25 101 ILE A CA 1
ATOM 774 C C . ILE A 1 101 ? 0.219 7.008 0.210 1.00 84.25 101 ILE A C 1
ATOM 776 O O . ILE A 1 101 ? -0.503 7.339 1.149 1.00 84.25 101 ILE A O 1
ATOM 780 N N . LEU A 1 102 ? 1.325 6.281 0.385 1.00 79.56 102 LEU A N 1
ATOM 781 C CA . LEU A 1 102 ? 1.758 5.805 1.696 1.00 79.56 102 LEU A CA 1
ATOM 782 C C . LEU A 1 102 ? 2.209 6.933 2.621 1.00 79.5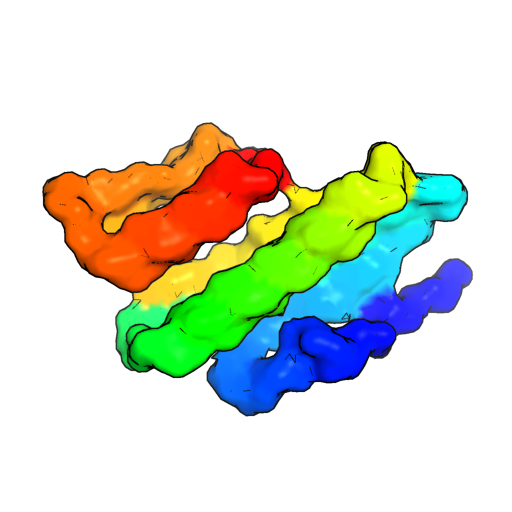6 102 LEU 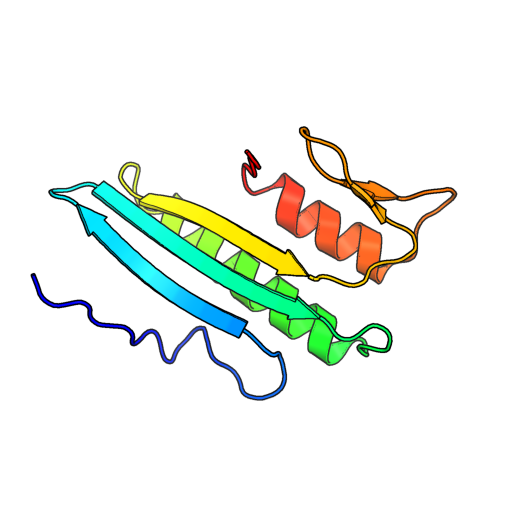A C 1
ATOM 784 O O . LEU A 1 102 ? 1.805 6.936 3.762 1.00 79.56 102 LEU A O 1
ATOM 788 N N . GLY A 1 103 ? 2.966 7.931 2.168 1.00 67.31 103 GLY A N 1
ATOM 789 C CA . GLY A 1 103 ? 3.474 9.025 3.010 1.00 67.31 103 GLY A CA 1
ATOM 790 C C . GLY A 1 103 ? 2.390 9.948 3.581 1.00 67.31 103 GLY A C 1
ATOM 791 O O . GLY A 1 103 ? 2.658 10.734 4.486 1.00 67.31 103 GLY A O 1
ATOM 792 N N . LYS A 1 104 ? 1.151 9.844 3.086 1.00 59.22 104 LYS A N 1
ATOM 793 C CA . LYS A 1 104 ? -0.038 10.464 3.696 1.00 59.22 104 LYS A CA 1
ATOM 794 C C . LYS A 1 104 ? -0.648 9.619 4.823 1.00 59.22 104 LYS A C 1
ATOM 796 O O . LYS A 1 104 ? -1.605 10.055 5.453 1.00 59.22 104 LYS A O 1
ATOM 801 N N . ASN A 1 105 ? -0.111 8.426 5.058 1.00 54.66 105 ASN A N 1
ATOM 802 C CA . ASN A 1 105 ? -0.592 7.405 5.975 1.00 54.66 105 ASN A CA 1
ATOM 803 C C . ASN A 1 105 ? 0.578 6.947 6.856 1.00 54.66 105 ASN A C 1
ATOM 805 O O . ASN A 1 105 ? 1.588 6.455 6.367 1.00 54.66 105 ASN A O 1
ATOM 809 N N . PHE A 1 106 ? 0.489 7.121 8.171 1.00 48.31 106 PHE A N 1
ATOM 810 C CA . PHE A 1 106 ? 1.561 6.656 9.050 1.00 48.31 106 PHE A CA 1
ATOM 811 C C . PHE A 1 106 ? 1.662 5.127 8.967 1.00 48.31 106 PHE A C 1
ATOM 813 O O . PHE A 1 106 ? 0.726 4.425 9.337 1.00 48.31 106 PHE A O 1
ATOM 820 N N . LEU A 1 107 ? 2.789 4.622 8.463 1.00 46.78 107 LEU A N 1
ATOM 821 C CA . LEU A 1 107 ? 3.129 3.204 8.468 1.00 46.78 107 LEU A CA 1
ATOM 822 C C . LEU A 1 107 ? 4.251 2.972 9.470 1.00 46.78 107 LEU A C 1
ATOM 824 O O . LEU A 1 107 ? 5.288 3.625 9.400 1.00 46.78 107 LEU A O 1
ATOM 828 N N . THR A 1 108 ? 4.050 2.020 10.374 1.00 40.94 108 THR A N 1
ATOM 829 C CA . THR A 1 108 ? 5.123 1.440 11.181 1.00 40.94 108 THR A CA 1
ATOM 830 C C . THR A 1 108 ? 5.134 -0.070 10.951 1.00 40.94 108 THR A C 1
ATOM 832 O O . THR A 1 108 ? 4.080 -0.703 10.861 1.00 40.94 108 THR A O 1
ATOM 835 N N . GLN A 1 109 ? 6.327 -0.649 10.819 1.00 35.00 109 GLN A N 1
ATOM 836 C CA . GLN A 1 109 ? 6.546 -2.094 10.733 1.00 35.00 109 GLN A CA 1
ATOM 837 C C . GLN A 1 109 ? 7.400 -2.522 11.935 1.00 35.00 109 GLN A C 1
ATOM 839 O O . GLN A 1 109 ? 8.417 -1.886 12.212 1.00 35.00 109 GLN A O 1
ATOM 844 N N . HIS A 1 110 ? 6.977 -3.571 12.647 1.00 32.03 110 HIS A N 1
ATOM 845 C CA . HIS A 1 110 ? 7.792 -4.268 13.650 1.00 32.03 110 HIS A CA 1
ATOM 846 C C . HIS A 1 110 ? 8.552 -5.430 13.013 1.00 32.03 110 HIS A C 1
ATOM 848 O O . HIS A 1 110 ? 7.939 -6.134 12.176 1.00 32.03 110 HIS A O 1
#

Sequence (110 aa):
MCFEVNEAALSDTRSEQVWCNIKFNDESIIVGCIYRPPFADCEINSEINRSIGYASHLCSSSSSKSLLVAGDFNFPDISWSQDGGLCTNKGRPSSLEFLNILGKNFLTQH

Foldseek 3Di:
DDFDQDPVVLCDPDWPKGWGWADDPLAIEIEMEGDADLPHDPVNLVSVLVSLLVLLVVQVVDVRYAYEYDYHNNQPQWDADQQGTDGHDPGDPSRVSVRVSCVSHGYGDD

Organism: Brachionus plicatilis (NCBI:txid10195)